Protein AF-A0A897NKF0-F1 (afdb_monomer)

Structure (mmCIF, N/CA/C/O backbone):
data_AF-A0A897NKF0-F1
#
_entry.id   AF-A0A897NKF0-F1
#
loop_
_atom_site.group_PDB
_atom_site.id
_atom_site.type_symbol
_atom_site.label_atom_id
_atom_site.label_alt_id
_atom_site.label_comp_id
_atom_site.label_asym_id
_atom_site.label_entity_id
_atom_site.label_seq_id
_atom_site.pdbx_PDB_ins_code
_atom_site.Cartn_x
_atom_site.Cartn_y
_atom_site.Cartn_z
_atom_site.occupancy
_atom_site.B_iso_or_equiv
_atom_site.auth_seq_id
_atom_site.auth_comp_id
_atom_site.auth_asym_id
_atom_site.auth_atom_id
_atom_site.pdbx_PDB_model_num
ATOM 1 N N . MET A 1 1 ? 41.783 -11.430 -30.453 1.00 51.34 1 MET A N 1
ATOM 2 C CA . MET A 1 1 ? 41.372 -10.039 -30.174 1.00 51.34 1 MET A CA 1
ATOM 3 C C . MET A 1 1 ? 39.894 -10.086 -29.814 1.00 51.34 1 MET A C 1
ATOM 5 O O . MET A 1 1 ? 39.118 -10.379 -30.714 1.00 51.34 1 MET A O 1
ATOM 9 N N . PRO A 1 2 ? 39.497 -9.962 -28.537 1.00 47.91 2 PRO A N 1
ATOM 10 C CA . PRO A 1 2 ? 38.084 -9.994 -28.171 1.00 47.91 2 PRO A CA 1
ATOM 11 C C . PRO A 1 2 ? 37.413 -8.674 -28.569 1.00 47.91 2 PRO A C 1
ATOM 13 O O . PRO A 1 2 ? 37.887 -7.593 -28.211 1.00 47.91 2 PRO A O 1
ATOM 16 N N . SER A 1 3 ? 36.348 -8.788 -29.358 1.00 55.38 3 SER A N 1
ATOM 17 C CA . SER A 1 3 ? 35.490 -7.694 -29.804 1.00 55.38 3 SER A CA 1
ATOM 18 C C . SER A 1 3 ? 34.908 -6.955 -28.599 1.00 55.38 3 SER A C 1
ATOM 20 O O . SER A 1 3 ? 34.316 -7.570 -27.717 1.00 55.38 3 SER A O 1
ATOM 22 N N . ARG A 1 4 ? 35.126 -5.639 -28.542 1.00 55.28 4 ARG A N 1
ATOM 23 C CA . ARG A 1 4 ? 34.500 -4.733 -27.573 1.00 55.28 4 ARG A CA 1
ATOM 24 C C . ARG A 1 4 ? 33.427 -3.973 -28.330 1.00 55.28 4 ARG A C 1
ATOM 26 O O . ARG A 1 4 ? 33.779 -3.099 -29.116 1.00 55.28 4 ARG A O 1
ATOM 33 N N . ASP A 1 5 ? 32.169 -4.317 -28.105 1.00 55.34 5 ASP A N 1
ATOM 34 C CA . ASP A 1 5 ? 31.022 -3.520 -28.528 1.00 55.34 5 ASP A CA 1
ATOM 35 C C . ASP A 1 5 ? 30.874 -2.310 -27.584 1.00 55.34 5 ASP A C 1
ATOM 37 O O . ASP A 1 5 ? 30.630 -2.490 -26.389 1.00 55.34 5 ASP A O 1
ATOM 41 N N . PRO A 1 6 ? 31.039 -1.060 -28.061 1.00 57.66 6 PRO A N 1
ATOM 42 C CA . PRO A 1 6 ? 30.723 0.142 -27.300 1.00 57.66 6 PRO A CA 1
ATOM 43 C C . PRO A 1 6 ? 29.268 0.520 -27.600 1.00 57.66 6 PRO A C 1
ATOM 45 O O . PRO A 1 6 ? 29.005 1.428 -28.387 1.00 57.66 6 PRO A O 1
ATOM 48 N N . GLY A 1 7 ? 28.326 -0.251 -27.057 1.00 55.75 7 GLY A N 1
ATOM 49 C CA . GLY A 1 7 ? 26.976 -0.309 -27.617 1.00 55.75 7 GLY A CA 1
ATOM 50 C C . GLY A 1 7 ? 25.813 -0.429 -26.644 1.00 55.75 7 GLY A C 1
ATOM 51 O O . GLY A 1 7 ? 24.746 -0.799 -27.104 1.00 55.75 7 GLY A O 1
ATOM 52 N N . GLU A 1 8 ? 25.946 -0.088 -25.361 1.00 51.91 8 GLU A N 1
ATOM 53 C CA . GLU A 1 8 ? 24.757 0.120 -24.521 1.00 51.91 8 GLU A CA 1
ATOM 54 C C . GLU A 1 8 ? 24.789 1.485 -23.842 1.00 51.91 8 GLU A C 1
ATOM 56 O O . GLU A 1 8 ? 25.243 1.685 -22.718 1.00 51.91 8 GLU A O 1
ATOM 61 N N . THR A 1 9 ? 24.267 2.460 -24.584 1.00 58.69 9 THR A N 1
ATOM 62 C CA . THR A 1 9 ? 23.478 3.528 -23.976 1.00 58.69 9 THR A CA 1
ATOM 63 C C . THR A 1 9 ? 22.198 2.883 -23.451 1.00 58.69 9 THR A C 1
ATOM 65 O O . THR A 1 9 ? 21.211 2.813 -24.175 1.00 58.69 9 THR A O 1
ATOM 68 N N . SER A 1 10 ? 22.224 2.388 -22.217 1.00 57.53 10 SER A N 1
ATOM 69 C CA . SER A 1 10 ? 21.004 2.006 -21.506 1.00 57.53 10 SER A CA 1
ATOM 70 C C . SER A 1 10 ? 20.654 3.118 -20.523 1.00 57.53 10 SER A C 1
ATOM 72 O O . SER A 1 10 ? 21.493 3.690 -19.825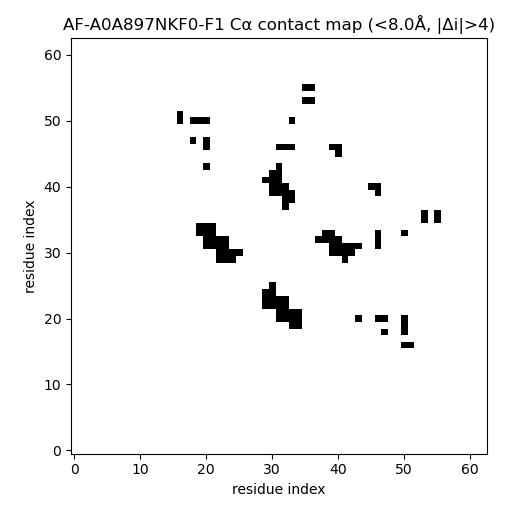 1.00 57.53 10 SER A O 1
ATOM 74 N N . ILE A 1 11 ? 19.417 3.560 -20.667 1.00 61.44 11 ILE A N 1
ATOM 75 C CA . ILE A 1 11 ? 18.931 4.899 -20.381 1.00 61.44 11 ILE A CA 1
ATOM 76 C C . ILE A 1 11 ? 18.972 5.206 -18.883 1.00 61.44 11 ILE A C 1
ATOM 78 O O . ILE A 1 11 ? 18.770 4.361 -18.020 1.00 61.44 11 ILE A O 1
ATOM 82 N N . ARG A 1 12 ? 19.268 6.472 -18.595 1.00 65.56 12 ARG A N 1
ATOM 83 C CA . ARG A 1 12 ? 19.246 7.056 -17.263 1.00 65.56 12 ARG A CA 1
ATOM 84 C C . ARG A 1 12 ? 17.884 6.910 -16.586 1.00 65.56 12 ARG A C 1
ATOM 86 O O . ARG A 1 12 ? 16.868 7.245 -17.176 1.00 65.56 12 ARG A O 1
ATOM 93 N N . TYR A 1 13 ? 18.004 6.699 -15.279 1.00 57.12 13 TYR A N 1
ATOM 94 C CA . TYR A 1 13 ? 17.161 7.237 -14.218 1.00 57.12 13 TYR A CA 1
ATOM 95 C C . TYR A 1 13 ? 15.792 6.590 -14.045 1.00 57.12 13 TYR A C 1
ATOM 97 O O . TYR A 1 13 ? 14.821 6.957 -14.691 1.00 57.12 13 TYR A O 1
ATOM 105 N N . GLN A 1 14 ? 15.790 5.707 -13.043 1.00 50.12 14 GLN A N 1
ATOM 106 C CA . GLN A 1 14 ? 14.843 5.705 -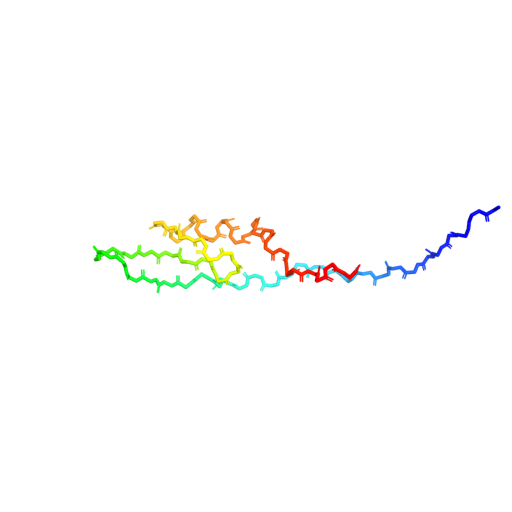11.934 1.00 50.12 14 GLN A CA 1
ATOM 107 C C . GLN A 1 14 ? 13.408 5.831 -12.408 1.00 50.12 14 GLN A C 1
ATOM 109 O O . GLN A 1 14 ? 12.854 6.931 -12.460 1.00 50.12 14 GLN A O 1
ATOM 114 N N . ASP A 1 15 ? 12.869 4.651 -12.732 1.00 52.84 15 ASP A N 1
ATOM 115 C CA . ASP A 1 15 ? 11.498 4.257 -12.440 1.00 52.84 15 ASP A CA 1
ATOM 116 C C . ASP A 1 15 ? 10.872 5.290 -11.512 1.00 52.84 15 ASP A C 1
ATOM 118 O O . ASP A 1 15 ? 11.258 5.436 -10.348 1.00 52.84 15 ASP A O 1
ATOM 122 N N . THR A 1 16 ? 10.024 6.132 -12.091 1.00 50.38 16 THR A N 1
ATOM 123 C CA . THR A 1 16 ? 9.216 7.077 -11.345 1.00 50.38 16 THR A CA 1
ATOM 124 C C . THR A 1 16 ? 8.295 6.228 -10.487 1.00 50.38 16 THR A C 1
ATOM 126 O O . THR A 1 16 ? 7.169 5.950 -10.902 1.00 50.38 16 THR A O 1
ATOM 129 N N . HIS A 1 17 ? 8.801 5.768 -9.340 1.00 56.41 17 HIS A N 1
ATOM 130 C CA . HIS A 1 17 ? 8.098 4.913 -8.402 1.00 56.41 17 HIS A CA 1
ATOM 131 C C . HIS A 1 17 ? 7.064 5.779 -7.695 1.00 56.41 17 HIS A C 1
ATOM 133 O O . HIS A 1 17 ? 7.209 6.213 -6.552 1.00 56.41 17 HIS A O 1
ATOM 139 N N . THR A 1 18 ? 6.040 6.143 -8.459 1.00 54.66 18 THR A N 1
ATOM 140 C CA . THR A 1 18 ? 4.799 6.650 -7.919 1.00 54.66 18 THR A CA 1
ATOM 141 C C . THR A 1 18 ? 4.308 5.585 -6.946 1.00 54.66 18 THR A C 1
ATOM 143 O O . THR A 1 18 ? 4.385 4.396 -7.233 1.00 54.66 18 THR A O 1
ATOM 146 N N . SER A 1 19 ? 3.943 6.028 -5.751 1.00 59.44 19 SER A N 1
ATOM 147 C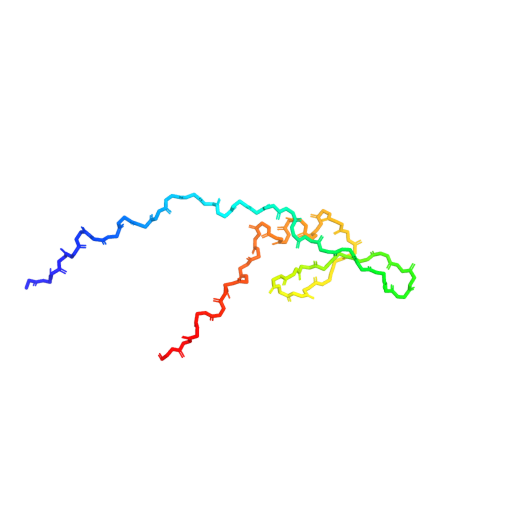 CA . SER A 1 19 ? 3.434 5.241 -4.630 1.00 59.44 19 SER A CA 1
ATOM 148 C C . SER A 1 19 ? 2.347 4.244 -5.079 1.00 59.44 19 SER A C 1
ATOM 150 O O . SER A 1 19 ? 1.166 4.574 -5.088 1.00 59.44 19 SER A O 1
ATOM 152 N N . MET A 1 20 ? 2.741 3.041 -5.508 1.00 64.19 20 MET A N 1
ATOM 153 C CA . MET A 1 20 ? 1.837 1.983 -5.990 1.00 64.19 20 MET A CA 1
ATOM 154 C C . MET A 1 20 ? 1.596 0.940 -4.889 1.00 64.19 20 MET A C 1
ATOM 156 O O . MET A 1 20 ? 1.661 -0.265 -5.112 1.00 64.19 20 MET A O 1
ATOM 160 N N . VAL A 1 21 ? 1.368 1.418 -3.660 1.00 69.75 21 VAL A N 1
ATOM 161 C CA . VAL A 1 21 ? 0.905 0.585 -2.543 1.00 69.75 21 VAL A CA 1
ATOM 162 C C . VAL A 1 21 ? -0.611 0.685 -2.465 1.00 69.75 21 VAL A C 1
ATOM 164 O O . VAL A 1 21 ? -1.161 1.769 -2.264 1.00 69.75 21 VAL A O 1
ATOM 167 N N . THR A 1 22 ? -1.301 -0.441 -2.630 1.00 84.00 22 THR A N 1
ATOM 168 C CA . THR A 1 22 ? -2.761 -0.485 -2.514 1.00 84.00 22 THR A CA 1
ATOM 169 C C . THR A 1 22 ? -3.167 -0.745 -1.068 1.00 84.00 22 THR A C 1
ATOM 171 O O . THR A 1 22 ? -2.525 -1.508 -0.346 1.00 84.00 22 THR A O 1
ATOM 174 N N . THR A 1 23 ? -4.223 -0.084 -0.603 1.00 88.62 23 THR A N 1
ATOM 175 C CA . THR A 1 23 ? -4.739 -0.268 0.756 1.00 88.62 23 THR A CA 1
ATOM 176 C C . THR A 1 23 ? -5.841 -1.319 0.743 1.00 88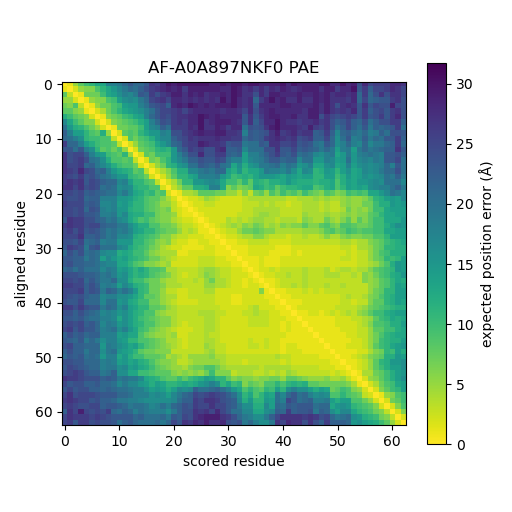.62 23 THR A C 1
ATOM 178 O O . THR A 1 23 ? -6.822 -1.181 0.015 1.00 88.62 23 THR A O 1
ATOM 181 N N . THR A 1 24 ? -5.706 -2.349 1.574 1.00 89.81 24 THR A N 1
ATOM 182 C CA . THR A 1 24 ? -6.702 -3.411 1.732 1.00 89.81 24 THR A CA 1
ATOM 183 C C . THR A 1 24 ? -7.130 -3.538 3.187 1.00 89.81 24 THR A C 1
ATOM 185 O O . THR A 1 24 ? -6.325 -3.411 4.102 1.00 89.81 24 THR A O 1
ATOM 188 N N . GLU A 1 25 ? -8.406 -3.823 3.421 1.00 91.50 25 GLU A N 1
ATOM 189 C CA . GLU A 1 25 ? -8.920 -4.119 4.758 1.00 91.50 25 GLU A CA 1
ATOM 190 C C . GLU A 1 25 ? -8.953 -5.635 4.957 1.00 91.50 25 GLU A C 1
ATOM 192 O O . GLU A 1 25 ? -9.535 -6.368 4.152 1.00 91.50 25 GLU A O 1
ATOM 197 N N . ARG A 1 26 ? -8.316 -6.124 6.022 1.00 87.50 26 ARG A N 1
ATOM 198 C CA . ARG A 1 26 ? -8.267 -7.551 6.350 1.00 87.50 26 ARG A CA 1
ATOM 199 C C . ARG A 1 26 ? -8.428 -7.735 7.850 1.00 87.50 26 ARG A C 1
ATOM 201 O O . ARG A 1 26 ? -7.768 -7.064 8.632 1.00 87.50 26 ARG A O 1
ATOM 208 N N . ASP A 1 27 ? -9.343 -8.620 8.241 1.00 87.94 27 ASP A N 1
ATOM 209 C CA . ASP A 1 27 ? -9.647 -8.912 9.650 1.00 87.94 27 ASP A CA 1
ATOM 210 C C . ASP A 1 27 ? -10.047 -7.664 10.478 1.00 87.94 27 ASP A C 1
ATOM 212 O O . ASP A 1 27 ? -9.941 -7.647 11.701 1.00 87.94 27 ASP A O 1
ATOM 216 N N . GLY A 1 28 ? -10.562 -6.623 9.809 1.00 91.81 28 GLY A N 1
ATOM 217 C CA . GLY A 1 28 ? -10.939 -5.348 10.429 1.00 91.81 28 GLY A CA 1
ATOM 218 C C . GLY A 1 28 ? -9.778 -4.370 10.638 1.00 91.81 28 GLY A C 1
ATOM 219 O O . GLY A 1 28 ? -9.982 -3.330 11.260 1.00 91.81 28 GLY A O 1
ATOM 220 N N . GLU A 1 29 ? -8.591 -4.684 10.120 1.00 91.81 29 GLU A N 1
ATOM 221 C CA . GLU A 1 29 ? -7.405 -3.830 10.152 1.00 91.81 29 GLU A CA 1
ATOM 222 C C . GLU A 1 29 ? -7.014 -3.384 8.735 1.00 91.81 29 GLU A C 1
ATOM 224 O O . GLU A 1 29 ? -7.309 -4.060 7.744 1.00 91.81 29 GLU A O 1
ATOM 229 N N . THR A 1 30 ? -6.385 -2.215 8.629 1.00 91.06 30 THR A N 1
ATOM 230 C CA . THR A 1 30 ? -5.896 -1.666 7.362 1.00 91.06 30 THR A CA 1
ATOM 231 C C . THR A 1 30 ? -4.492 -2.187 7.078 1.00 91.06 30 THR A C 1
ATOM 233 O O . THR A 1 30 ? -3.580 -1.972 7.866 1.00 91.06 30 THR A O 1
ATOM 236 N N . TRP A 1 31 ? -4.320 -2.811 5.920 1.00 93.00 31 TRP A N 1
ATOM 237 C CA . TRP A 1 31 ? -3.056 -3.336 5.419 1.00 93.00 31 TRP A CA 1
ATOM 238 C C . TRP A 1 31 ? -2.666 -2.636 4.120 1.00 93.00 31 TRP A C 1
ATOM 240 O O . TRP A 1 31 ? -3.518 -2.179 3.355 1.00 93.00 31 TRP A O 1
ATOM 250 N N . TYR A 1 32 ? -1.371 -2.593 3.848 1.00 90.81 32 TYR A N 1
ATOM 251 C CA . TYR A 1 32 ? -0.796 -1.990 2.652 1.00 90.81 32 TYR A CA 1
ATOM 252 C C . TYR A 1 32 ? -0.123 -3.082 1.835 1.00 90.81 32 TYR A C 1
ATOM 254 O O . TYR A 1 32 ? 0.800 -3.733 2.317 1.00 90.81 32 TYR A O 1
ATOM 262 N N . GLN A 1 33 ? -0.610 -3.315 0.622 1.00 88.25 33 GLN A N 1
ATOM 263 C CA . GLN A 1 33 ? -0.107 -4.356 -0.260 1.00 88.25 33 GLN A CA 1
ATOM 264 C C . GLN A 1 33 ? 0.754 -3.755 -1.372 1.00 88.25 33 GLN A C 1
ATOM 266 O O . GLN A 1 33 ? 0.331 -2.821 -2.055 1.00 88.25 33 GLN A O 1
ATOM 271 N N . CYS A 1 34 ? 1.938 -4.327 -1.575 1.00 86.19 34 CYS A N 1
ATOM 272 C CA . CYS A 1 34 ? 2.748 -4.089 -2.766 1.00 86.19 34 CYS A CA 1
ATOM 273 C C . CYS A 1 34 ? 2.066 -4.726 -3.983 1.00 86.19 34 CYS A C 1
ATOM 275 O O . CYS A 1 34 ? 1.827 -5.933 -3.986 1.00 86.19 34 CYS A O 1
ATOM 277 N N . GLU A 1 35 ? 1.791 -3.960 -5.038 1.00 78.50 35 GLU A N 1
ATOM 278 C CA . GLU A 1 35 ? 1.188 -4.513 -6.263 1.00 78.50 35 GLU A CA 1
ATOM 279 C C . GLU A 1 35 ? 2.173 -5.352 -7.097 1.00 78.50 35 GLU A C 1
ATOM 281 O O . GLU A 1 35 ? 1.747 -6.134 -7.945 1.00 78.50 35 GLU A O 1
ATOM 286 N N . LYS A 1 36 ? 3.485 -5.224 -6.851 1.00 77.50 36 LYS A N 1
ATOM 287 C CA . LYS A 1 36 ? 4.528 -5.939 -7.603 1.00 77.50 36 LYS A CA 1
ATOM 288 C C . LYS A 1 36 ? 4.853 -7.323 -7.037 1.00 77.50 36 LYS A C 1
ATOM 290 O O . LYS A 1 36 ? 5.019 -8.269 -7.798 1.00 77.50 36 LYS A O 1
ATOM 295 N N . CYS A 1 37 ? 4.962 -7.448 -5.715 1.00 83.12 37 CYS A N 1
ATOM 296 C CA . CYS A 1 37 ? 5.317 -8.705 -5.042 1.00 83.12 37 CYS A CA 1
ATOM 297 C C . CYS A 1 37 ? 4.195 -9.276 -4.162 1.00 83.12 37 CYS A C 1
ATOM 299 O O . CYS A 1 37 ? 4.375 -10.320 -3.535 1.00 83.12 37 CYS A O 1
ATOM 301 N N . GLU A 1 38 ? 3.059 -8.577 -4.082 1.00 82.94 38 GLU A N 1
ATOM 302 C CA . GLU A 1 38 ? 1.876 -8.963 -3.308 1.00 82.94 38 GLU A CA 1
ATOM 303 C C . GLU A 1 38 ? 2.107 -9.064 -1.785 1.00 82.94 38 GLU A C 1
ATOM 305 O O . GLU A 1 38 ? 1.232 -9.556 -1.065 1.00 82.94 38 GLU A O 1
ATOM 310 N N . MET A 1 39 ? 3.240 -8.565 -1.264 1.00 85.50 39 MET A N 1
ATOM 311 C CA . MET A 1 39 ? 3.520 -8.516 0.178 1.00 85.50 39 MET A CA 1
ATOM 312 C C . MET A 1 39 ? 2.624 -7.511 0.900 1.00 85.50 39 MET A C 1
ATOM 314 O O . MET A 1 39 ? 2.363 -6.420 0.400 1.00 85.50 39 MET A O 1
ATOM 318 N N . LEU A 1 40 ? 2.190 -7.892 2.104 1.00 89.62 40 LEU A N 1
ATOM 319 C CA . LEU A 1 40 ? 1.338 -7.100 2.987 1.00 89.62 40 LEU A CA 1
ATOM 320 C C . LEU A 1 40 ? 2.161 -6.492 4.124 1.00 89.62 40 LEU A C 1
ATOM 322 O O . LEU A 1 40 ? 2.940 -7.191 4.772 1.00 89.62 40 LEU A O 1
ATOM 326 N N . PHE A 1 41 ? 1.913 -5.217 4.398 1.00 89.81 41 PHE A N 1
ATOM 327 C CA . PHE A 1 41 ? 2.518 -4.440 5.473 1.00 89.81 41 PHE A CA 1
ATOM 328 C C . PHE A 1 41 ? 1.431 -3.852 6.369 1.00 89.81 41 PHE A C 1
ATOM 330 O O . PHE A 1 41 ? 0.362 -3.469 5.891 1.00 89.81 41 PHE A O 1
ATOM 337 N N . ASP A 1 42 ? 1.711 -3.757 7.663 1.00 90.38 42 ASP A N 1
ATOM 338 C CA . ASP A 1 42 ? 0.815 -3.148 8.649 1.00 90.38 42 ASP A CA 1
ATOM 339 C C . ASP A 1 42 ? 0.870 -1.609 8.623 1.00 90.38 42 ASP A C 1
ATOM 341 O O . ASP A 1 42 ? -0.085 -0.947 9.022 1.00 90.38 42 ASP A O 1
ATOM 345 N N . ASN A 1 43 ? 1.945 -1.020 8.077 1.00 88.94 43 ASN A N 1
ATOM 346 C CA . ASN A 1 43 ? 2.104 0.431 7.955 1.00 88.94 43 ASN A CA 1
ATOM 347 C C . ASN A 1 43 ? 2.429 0.876 6.528 1.00 88.94 43 ASN A C 1
ATOM 349 O O . ASN A 1 43 ? 3.208 0.245 5.812 1.00 88.94 43 ASN A O 1
ATOM 353 N N . GLN A 1 44 ? 1.924 2.058 6.164 1.00 86.00 44 GLN A N 1
ATOM 354 C CA . GLN A 1 44 ? 2.197 2.688 4.872 1.00 86.00 44 GLN A CA 1
ATOM 355 C C . GLN A 1 44 ? 3.691 2.967 4.671 1.00 86.00 44 GLN A C 1
ATOM 357 O O . GLN A 1 44 ? 4.225 2.680 3.609 1.00 86.00 44 GLN A O 1
ATOM 362 N N . SER A 1 45 ? 4.382 3.476 5.697 1.00 86.88 45 SER A N 1
ATOM 363 C CA . SER A 1 45 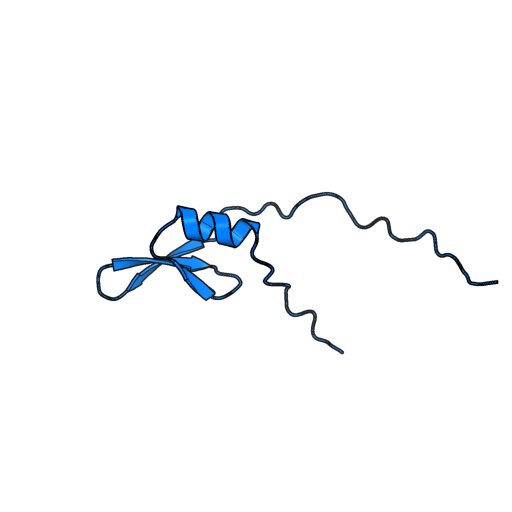? 5.805 3.827 5.591 1.00 86.88 45 SER A CA 1
ATOM 364 C C . SER A 1 45 ? 6.701 2.612 5.336 1.00 86.88 45 SER A C 1
ATOM 366 O O . SER A 1 45 ? 7.752 2.759 4.715 1.00 86.88 45 SER A O 1
ATOM 368 N N . ASP A 1 46 ? 6.322 1.430 5.828 1.00 87.50 46 ASP A N 1
ATOM 369 C CA . ASP A 1 46 ? 7.069 0.194 5.577 1.00 87.50 46 ASP A CA 1
ATOM 370 C C . ASP A 1 46 ? 6.822 -0.300 4.155 1.00 87.50 46 ASP A C 1
ATOM 372 O O . ASP A 1 46 ? 7.774 -0.655 3.464 1.00 87.50 46 ASP A O 1
ATOM 376 N N . ALA A 1 47 ? 5.576 -0.218 3.683 1.00 85.50 47 ALA A N 1
ATOM 377 C CA . ALA A 1 47 ? 5.234 -0.519 2.299 1.00 85.50 47 ALA A CA 1
ATOM 378 C C . ALA A 1 47 ? 5.968 0.422 1.322 1.00 85.50 47 ALA A C 1
ATOM 380 O O . ALA A 1 47 ? 6.604 -0.038 0.382 1.00 85.50 47 ALA A O 1
ATOM 381 N N . GLU A 1 48 ? 5.988 1.732 1.583 1.00 84.00 48 GLU A N 1
ATOM 382 C CA . GLU A 1 48 ? 6.692 2.722 0.752 1.00 84.00 48 GLU A CA 1
ATOM 383 C C . GLU A 1 48 ? 8.217 2.540 0.736 1.00 84.00 48 GLU A C 1
ATOM 385 O O . GLU A 1 48 ? 8.869 2.794 -0.280 1.00 84.00 48 GLU A O 1
ATOM 390 N N . GLN A 1 49 ? 8.815 2.134 1.859 1.00 85.00 49 GLN A N 1
ATOM 391 C CA . GLN A 1 49 ? 10.245 1.811 1.914 1.00 85.00 49 GLN A CA 1
ATOM 392 C C . GLN A 1 49 ? 10.557 0.486 1.222 1.00 85.00 49 GLN A C 1
ATOM 394 O O . GLN A 1 49 ? 11.605 0.361 0.582 1.00 85.00 49 GLN A O 1
A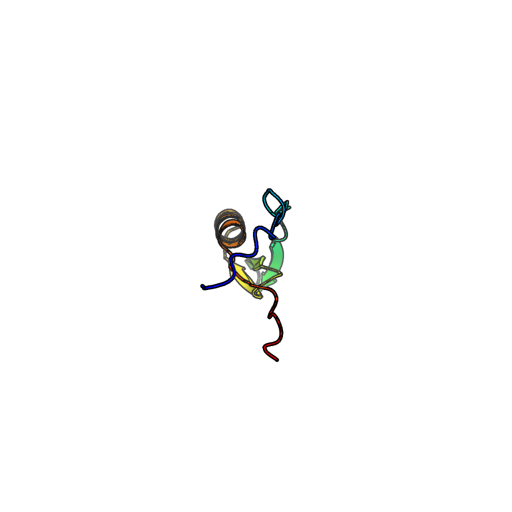TOM 399 N N . HIS A 1 50 ? 9.663 -0.496 1.351 1.00 87.00 50 HIS A N 1
ATOM 400 C CA . HIS A 1 50 ? 9.762 -1.755 0.636 1.00 87.00 50 HIS A CA 1
ATOM 401 C C . HIS A 1 50 ? 9.745 -1.511 -0.867 1.00 87.00 50 HIS A C 1
ATOM 403 O O . HIS A 1 50 ? 10.669 -1.954 -1.531 1.00 87.00 50 HIS A O 1
ATOM 409 N N . GLU A 1 51 ? 8.791 -0.733 -1.376 1.00 76.31 51 GLU A N 1
ATOM 410 C CA . GLU A 1 51 ? 8.690 -0.345 -2.785 1.00 76.31 51 GLU A CA 1
ATOM 411 C C . GLU A 1 51 ? 9.995 0.227 -3.360 1.00 76.31 51 GLU A C 1
ATOM 413 O O . GLU A 1 51 ? 10.435 -0.171 -4.435 1.00 76.31 51 GLU A O 1
ATOM 418 N N . GLN A 1 52 ? 10.663 1.119 -2.622 1.00 78.50 52 GLN A N 1
ATOM 419 C CA . GLN A 1 52 ? 11.938 1.714 -3.052 1.00 78.50 52 GLN A CA 1
ATOM 420 C C . GLN A 1 52 ? 13.060 0.686 -3.240 1.00 78.50 52 GLN A C 1
ATOM 422 O O . GLN A 1 52 ? 14.010 0.943 -3.978 1.00 78.50 52 GLN A O 1
ATOM 427 N N . ASN A 1 53 ? 12.964 -0.449 -2.549 1.00 76.38 53 ASN A N 1
ATOM 428 C CA . ASN A 1 53 ? 13.911 -1.558 -2.616 1.00 76.38 53 ASN A CA 1
ATOM 429 C C . ASN A 1 53 ? 13.273 -2.818 -3.223 1.00 76.38 53 ASN A C 1
ATOM 431 O O . ASN A 1 53 ? 13.863 -3.896 -3.132 1.00 76.38 53 ASN A O 1
ATOM 435 N N . CYS A 1 54 ? 12.059 -2.715 -3.772 1.00 81.81 54 CYS A N 1
ATOM 436 C CA . CYS A 1 54 ? 11.293 -3.861 -4.224 1.00 81.81 54 CYS A CA 1
ATOM 437 C C . CYS A 1 54 ? 11.883 -4.316 -5.551 1.00 81.81 54 CYS A C 1
ATOM 439 O O . CYS A 1 54 ? 11.575 -3.780 -6.612 1.00 81.81 54 CYS A O 1
ATOM 441 N N . ASP A 1 55 ? 12.747 -5.320 -5.459 1.00 71.69 55 ASP A N 1
ATOM 442 C CA . ASP A 1 55 ? 13.398 -5.998 -6.579 1.00 71.69 55 ASP A CA 1
ATOM 443 C C . ASP A 1 55 ? 12.461 -7.049 -7.190 1.00 71.69 55 ASP A C 1
ATOM 445 O O . ASP A 1 55 ? 12.866 -8.161 -7.530 1.00 71.69 55 ASP A O 1
ATOM 449 N N . ALA A 1 56 ? 11.163 -6.732 -7.262 1.00 68.94 56 ALA A N 1
ATOM 450 C CA . ALA A 1 56 ? 10.216 -7.465 -8.085 1.00 68.94 56 ALA A CA 1
ATOM 451 C C . ALA A 1 56 ? 10.563 -7.165 -9.546 1.00 68.94 56 ALA A C 1
ATOM 453 O O . ALA A 1 56 ? 9.877 -6.411 -10.237 1.00 68.94 56 ALA A O 1
ATOM 454 N N . GLU A 1 57 ? 11.698 -7.716 -9.967 1.00 58.66 57 GLU A N 1
ATOM 455 C CA . GLU A 1 57 ? 12.114 -7.831 -11.345 1.00 58.66 57 GLU A CA 1
ATOM 456 C C . GLU A 1 57 ? 10.942 -8.503 -12.054 1.00 58.66 57 GLU A C 1
ATOM 458 O O . GLU A 1 57 ? 10.580 -9.643 -11.734 1.00 58.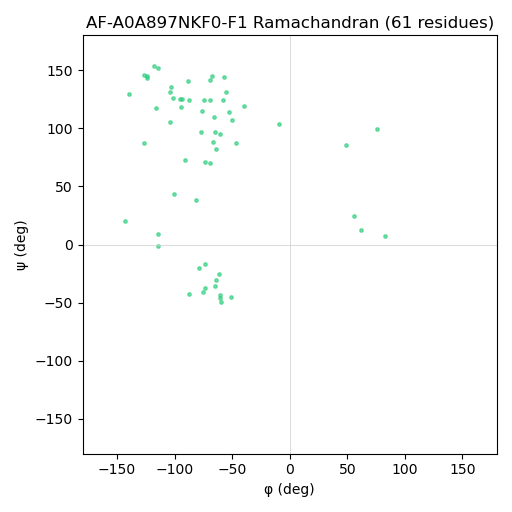66 57 GLU A O 1
ATOM 463 N N . ASP A 1 58 ? 10.307 -7.755 -12.962 1.00 51.34 58 ASP A N 1
ATOM 464 C CA . ASP A 1 58 ? 9.375 -8.295 -13.948 1.00 51.34 58 ASP A CA 1
ATOM 465 C C . ASP A 1 58 ? 9.991 -9.614 -14.410 1.00 51.34 58 ASP A C 1
ATOM 467 O O . ASP A 1 58 ? 11.163 -9.578 -14.806 1.00 51.34 58 ASP A O 1
ATOM 471 N N . PRO A 1 59 ? 9.333 -10.778 -14.226 1.00 52.84 59 PRO A N 1
ATOM 472 C CA . PRO A 1 59 ? 9.968 -12.050 -14.496 1.00 52.84 59 PRO A CA 1
ATOM 473 C C . PRO A 1 59 ? 10.330 -12.034 -15.972 1.00 52.84 59 PRO A C 1
ATOM 475 O O . PRO A 1 59 ? 9.489 -12.332 -16.822 1.00 52.84 59 PRO A O 1
ATOM 478 N N . SER A 1 60 ? 11.578 -11.658 -16.278 1.00 50.94 60 SER A N 1
ATOM 479 C CA . SER A 1 60 ? 12.116 -11.704 -17.618 1.00 50.94 60 SER A CA 1
ATOM 480 C C . SER A 1 60 ? 12.118 -13.189 -17.887 1.00 50.94 60 SER A C 1
ATOM 482 O O . SER A 1 60 ? 12.934 -13.929 -17.332 1.00 50.94 60 SER A O 1
ATOM 484 N N . TYR A 1 61 ? 11.064 -13.631 -18.564 1.00 51.69 61 TYR A N 1
ATOM 485 C CA . TYR A 1 61 ? 10.776 -15.019 -18.821 1.00 51.69 61 TYR A CA 1
ATOM 486 C C . TYR A 1 61 ? 12.057 -15.618 -19.375 1.00 51.69 61 TYR A C 1
ATOM 488 O O . TYR A 1 61 ? 12.499 -15.262 -20.468 1.00 51.69 61 TYR A O 1
ATOM 496 N N . ILE A 1 62 ? 12.709 -16.426 -18.542 1.00 60.16 62 ILE A N 1
ATOM 497 C CA . ILE A 1 62 ? 13.983 -17.031 -18.874 1.00 60.16 62 ILE A CA 1
ATOM 498 C C . ILE A 1 62 ? 13.665 -17.968 -20.032 1.00 60.16 62 ILE A C 1
ATOM 500 O O . ILE A 1 62 ? 12.942 -18.952 -19.853 1.00 60.16 62 ILE A O 1
ATOM 504 N N . GLN A 1 63 ? 14.137 -17.597 -21.218 1.00 55.50 63 GLN A N 1
ATOM 505 C CA . GLN A 1 63 ? 14.087 -18.428 -22.412 1.00 55.50 63 GLN A CA 1
ATOM 506 C C . GLN A 1 63 ? 15.283 -19.374 -22.458 1.00 55.50 63 GLN A C 1
ATOM 508 O O . GLN A 1 63 ? 16.402 -18.933 -22.110 1.00 55.50 63 GLN A O 1
#

Foldseek 3Di:
DDDDDPDDPPDDDDDPLDLQWDWDADPNAIWTADPLPRDIDNDSVVSVVCSVVVPSPPPPPDD

Secondary structure (DSSP, 8-state):
---------PPPS-------EEEEEETTEEEEEETTT--EESSHHHHHHHHHT----------

InterPro domains:
  IPR013087 Zinc finger C2H2-type [PS50157] (32-59)
  IPR055552 Domain of unknown function DUF7128 [PF23447] (20-63)

Nearest PD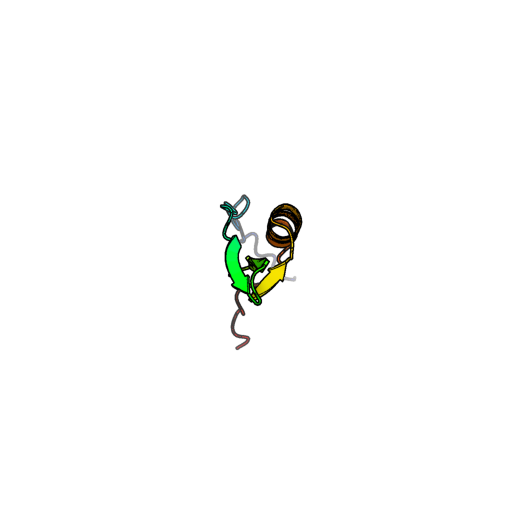B structures (foldseek):
  6dfa-assembly1_A  TM=9.043E-01  e=1.847E-01  Homo sapiens
  6df9-assembly1_A  TM=8.899E-01  e=3.121E-01  Homo sapiens
  6dfb-assembly1_A  TM=8.983E-01  e=3.121E-01  Homo sapiens
  5vmw-assembly1_A  TM=8.922E-01  e=3.800E-01  Homo sapiens
  2lt7-assembly1_A  TM=7.241E-01  e=2.106E-01  Homo sapiens

Sequence (63 aa):
MPSRDPGETSIRYQDTHTSMVTTTERDGETWYQCEKCEMLFDNQSDAEQHEQNCDAEDPSYIQ

Solvent-accessible surface area (b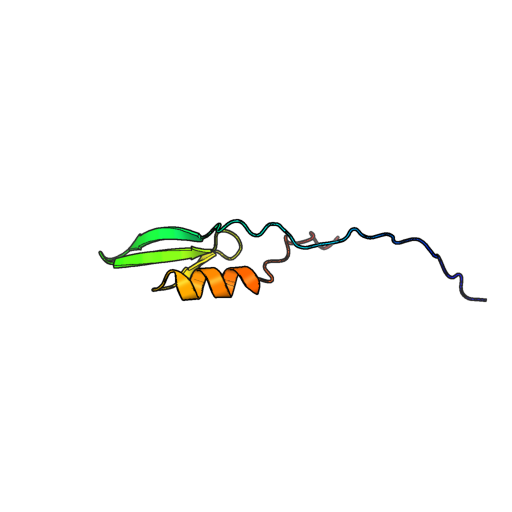ackbone atoms only — not comparable to full-atom values): 4340 Å² total; per-residue (Å²): 134,86,86,79,81,94,75,76,93,71,81,83,76,74,80,80,78,65,87,61,61,47,79,45,79,52,99,90,40,69,32,23,28,37,76,76,74,66,50,75,25,79,41,64,71,58,39,58,53,44,58,80,67,55,78,61,65,73,79,72,74,85,125

Organism: NCBI:txid2841257

Mean predicted aligned error: 12.89 Å

Radius of gyration: 17.77 Å; Cα contacts (8 Å, |Δi|>4): 57; chains: 1; bounding box: 52×26×41 Å

pLDDT: mean 72.28, std 15.49, range [47.91, 93.0]